Protein AF-A0A356WBR0-F1 (afdb_monomer_lite)

Structure (mmCIF, N/CA/C/O backbone):
data_AF-A0A356WBR0-F1
#
_entry.id   AF-A0A356WBR0-F1
#
loop_
_atom_site.group_PDB
_atom_site.id
_atom_site.type_symbol
_atom_site.label_atom_id
_atom_site.label_alt_id
_atom_site.label_comp_id
_atom_site.label_asym_id
_atom_site.label_entity_id
_atom_site.label_seq_id
_atom_site.pdbx_PDB_ins_code
_atom_site.Cartn_x
_atom_site.Cartn_y
_atom_site.Cartn_z
_atom_site.occupancy
_atom_site.B_iso_or_equiv
_atom_site.auth_seq_id
_atom_site.auth_comp_id
_atom_site.auth_asym_id
_atom_site.auth_atom_id
_atom_site.pdbx_PDB_model_num
ATOM 1 N N . PRO A 1 1 ? -24.454 21.847 21.539 1.00 52.16 1 PRO A N 1
ATOM 2 C CA . PRO A 1 1 ? -24.279 20.388 21.754 1.00 52.16 1 PRO A CA 1
ATOM 3 C C . PRO A 1 1 ? -23.354 19.850 20.657 1.00 52.16 1 PRO A C 1
ATOM 5 O O . PRO A 1 1 ? -23.493 20.319 19.528 1.00 52.16 1 PRO A O 1
ATOM 8 N N . PRO A 1 2 ? -22.402 18.955 20.960 1.00 48.91 2 PRO A N 1
ATOM 9 C CA . PRO A 1 2 ? -21.640 18.268 19.919 1.00 48.91 2 PRO A CA 1
ATOM 10 C C . PRO A 1 2 ? -22.573 17.372 19.078 1.00 48.91 2 PRO A C 1
ATOM 12 O O . PRO A 1 2 ? -23.593 16.913 19.604 1.00 48.91 2 PRO A O 1
ATOM 15 N N . PRO A 1 3 ? -22.275 17.145 17.785 1.00 49.03 3 PRO A N 1
ATOM 16 C CA . PRO A 1 3 ? -23.033 16.202 16.969 1.00 49.03 3 PRO A CA 1
ATOM 17 C C . PRO A 1 3 ? -22.890 14.774 17.529 1.00 49.03 3 PRO A C 1
ATOM 19 O O . PRO A 1 3 ? -21.849 14.450 18.108 1.00 49.03 3 PRO A O 1
ATOM 22 N N . PRO A 1 4 ? -23.918 13.919 17.386 1.00 52.62 4 PRO A N 1
ATOM 23 C CA . PRO A 1 4 ? -23.821 12.523 17.795 1.00 52.62 4 PRO A CA 1
ATOM 24 C C . PRO A 1 4 ? -22.755 11.788 16.961 1.00 52.62 4 PRO A C 1
ATOM 26 O O . PRO A 1 4 ? -22.576 12.113 15.783 1.00 52.62 4 PRO A O 1
ATOM 29 N N . PRO A 1 5 ? -22.052 10.800 17.543 1.00 55.50 5 PRO A N 1
ATOM 30 C CA . PRO A 1 5 ? -21.139 9.948 16.789 1.00 55.50 5 PRO A CA 1
ATOM 31 C C . PRO A 1 5 ? -21.902 9.162 15.705 1.00 55.50 5 PRO A C 1
ATOM 33 O O . PRO A 1 5 ? -23.078 8.836 15.906 1.00 55.50 5 PRO A O 1
ATOM 36 N N . PRO A 1 6 ? -21.266 8.847 14.561 1.00 52.09 6 PRO A N 1
ATOM 37 C CA . PRO A 1 6 ? -21.872 7.987 13.551 1.00 52.09 6 PRO A CA 1
ATOM 38 C C . PRO A 1 6 ? -22.154 6.589 14.137 1.00 52.09 6 PRO A C 1
ATOM 40 O O . PRO A 1 6 ? -21.397 6.122 14.993 1.00 52.09 6 PRO A O 1
ATOM 43 N N . PRO A 1 7 ? -23.234 5.911 13.708 1.00 50.56 7 PRO A N 1
ATOM 44 C CA . PRO A 1 7 ? -23.517 4.551 14.148 1.00 50.56 7 PRO A CA 1
ATOM 45 C C . PRO A 1 7 ? -22.413 3.588 13.671 1.00 50.56 7 PRO A C 1
ATOM 47 O O . PRO A 1 7 ? -21.846 3.803 12.596 1.00 50.56 7 PRO A O 1
ATOM 50 N N . PRO A 1 8 ? -22.106 2.520 14.431 1.00 53.53 8 PRO A N 1
ATOM 51 C CA . PRO A 1 8 ? -21.192 1.481 13.971 1.00 53.53 8 PRO A CA 1
ATOM 52 C C . PRO A 1 8 ? -21.737 0.817 12.691 1.00 53.53 8 PRO A C 1
ATOM 54 O O . PRO A 1 8 ? -22.957 0.652 12.570 1.00 53.53 8 PRO A O 1
ATOM 57 N N . PRO A 1 9 ? -20.877 0.427 11.732 1.00 48.22 9 PRO A N 1
ATOM 58 C CA . PRO A 1 9 ? -21.313 -0.323 10.560 1.00 48.22 9 PRO A CA 1
ATOM 59 C C . PRO A 1 9 ? -21.938 -1.657 10.997 1.00 48.22 9 PRO A C 1
ATOM 61 O O . PRO A 1 9 ? -21.378 -2.3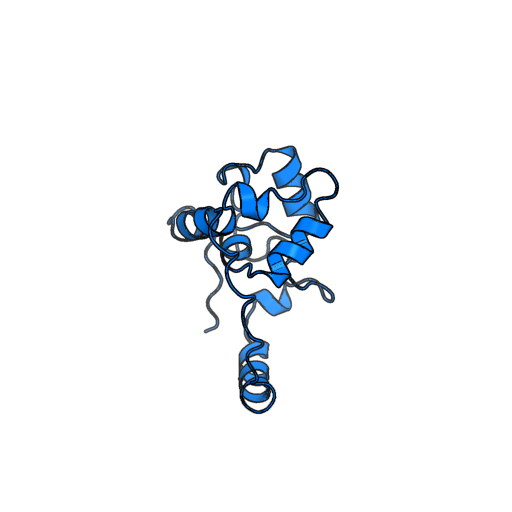82 11.818 1.00 48.22 9 PRO A O 1
ATOM 64 N N . ALA A 1 10 ? -23.127 -1.961 10.475 1.00 52.53 10 ALA A N 1
ATOM 65 C CA . ALA A 1 10 ? -23.822 -3.216 10.743 1.00 52.53 10 ALA A CA 1
ATOM 66 C C . ALA A 1 10 ? -23.030 -4.422 10.186 1.00 52.53 10 ALA A C 1
ATOM 68 O O . ALA A 1 10 ? -22.426 -4.302 9.117 1.00 52.53 10 ALA A O 1
ATOM 69 N N . PRO A 1 11 ? -23.061 -5.594 10.849 1.00 48.41 11 PRO A N 1
ATOM 70 C CA . PRO A 1 11 ? -22.476 -6.817 10.309 1.00 48.41 11 PRO A CA 1
ATOM 71 C C . PRO A 1 11 ? -23.268 -7.283 9.076 1.00 48.41 11 PRO A C 1
ATOM 73 O O . PRO A 1 11 ? -24.467 -7.550 9.163 1.00 48.41 11 PRO A O 1
ATOM 76 N N . GLN A 1 12 ? -22.603 -7.367 7.921 1.00 42.06 12 GLN A N 1
ATOM 77 C CA . GLN A 1 12 ? -23.164 -7.950 6.697 1.00 42.06 12 GLN A CA 1
ATOM 78 C C . GLN A 1 12 ? -23.244 -9.484 6.845 1.00 42.06 12 GLN A C 1
ATOM 80 O O . GLN A 1 12 ? -22.236 -10.093 7.210 1.00 42.06 12 GLN A O 1
ATOM 85 N N . PRO A 1 13 ? -24.392 -10.135 6.576 1.00 53.72 13 PRO A N 1
ATOM 86 C CA . PRO A 1 13 ? -24.524 -11.584 6.703 1.00 53.72 13 PRO A CA 1
ATOM 87 C C . PRO A 1 13 ? -24.522 -12.286 5.336 1.00 53.72 13 PRO A C 1
ATOM 89 O O . PRO A 1 13 ? -25.600 -12.468 4.796 1.00 53.72 13 PRO A O 1
ATOM 92 N N . GLU A 1 14 ? -23.386 -12.751 4.791 1.00 44.12 14 GLU A N 1
ATOM 93 C CA . GLU A 1 14 ? -23.391 -13.687 3.637 1.00 44.12 14 GLU A CA 1
ATOM 94 C C . GLU A 1 14 ? -22.187 -14.653 3.632 1.00 44.12 14 GLU A C 1
ATOM 96 O O . GLU A 1 14 ? -21.207 -14.486 2.908 1.00 44.12 14 GLU A O 1
ATOM 101 N N . THR A 1 15 ? -22.281 -15.731 4.411 1.00 49.53 15 THR A N 1
ATOM 102 C CA . THR A 1 15 ? -21.360 -16.879 4.357 1.00 49.53 15 THR A CA 1
ATOM 103 C C . THR A 1 15 ? -22.155 -18.113 3.929 1.00 49.53 15 THR A C 1
ATOM 105 O O . THR A 1 15 ? -23.193 -18.397 4.520 1.00 49.53 15 THR A O 1
ATOM 108 N N . THR A 1 16 ? -21.643 -18.883 2.958 1.00 48.66 16 THR A N 1
ATOM 109 C CA . THR A 1 16 ? -22.179 -20.179 2.451 1.00 48.66 16 THR A CA 1
ATOM 110 C C . THR A 1 16 ? -23.006 -20.111 1.157 1.00 48.66 16 THR A C 1
ATOM 112 O O . THR A 1 16 ? -24.167 -20.485 1.114 1.00 48.66 16 THR A O 1
ATOM 115 N N . THR A 1 17 ? -22.408 -19.655 0.057 1.00 42.44 17 THR A N 1
ATOM 116 C CA . THR A 1 17 ? -22.664 -20.133 -1.333 1.00 42.44 17 THR A CA 1
ATOM 117 C C . THR A 1 17 ? -21.564 -19.576 -2.243 1.00 42.44 17 THR A C 1
ATOM 119 O O . THR A 1 17 ? -21.004 -20.286 -3.071 1.00 42.44 17 THR A O 1
ATOM 122 N N . THR A 1 18 ? -21.137 -18.341 -1.979 1.00 48.31 18 THR A N 1
ATOM 123 C CA . THR A 1 18 ? -20.008 -17.669 -2.640 1.00 48.31 18 THR A CA 1
ATOM 124 C C . THR A 1 18 ? -18.649 -18.330 -2.352 1.00 48.31 18 THR A C 1
ATOM 126 O O . THR A 1 18 ? -17.780 -18.350 -3.219 1.00 48.31 18 THR A O 1
ATOM 129 N N . VAL A 1 19 ? -18.480 -18.972 -1.190 1.00 50.84 19 VAL A N 1
ATOM 130 C CA . VAL A 1 19 ? -17.203 -19.576 -0.757 1.00 50.84 19 VAL A CA 1
ATOM 131 C C . VAL A 1 19 ? -16.727 -20.699 -1.694 1.00 50.84 19 VAL A C 1
ATOM 133 O O . VAL A 1 19 ? -15.581 -20.667 -2.122 1.00 50.84 19 VAL A O 1
ATOM 136 N N . HIS A 1 20 ? -17.600 -21.620 -2.119 1.00 44.19 20 HIS A N 1
ATOM 137 C CA . HIS A 1 20 ? -17.187 -22.764 -2.951 1.00 44.19 20 HIS A CA 1
ATOM 138 C C . HIS A 1 20 ? -16.773 -22.363 -4.379 1.00 44.19 20 HIS A C 1
ATOM 140 O O . HIS A 1 20 ? -15.860 -22.953 -4.947 1.00 44.19 20 HIS A O 1
ATOM 146 N N . LYS A 1 21 ? -17.402 -21.341 -4.978 1.00 44.84 21 LYS A N 1
ATOM 147 C CA . LYS A 1 21 ? -16.967 -20.825 -6.291 1.00 44.84 21 LYS A CA 1
ATOM 148 C C . LYS A 1 21 ? -15.678 -20.012 -6.168 1.00 44.84 21 LYS A C 1
ATOM 150 O O . LYS A 1 21 ? -14.828 -20.085 -7.050 1.00 44.84 21 LYS A O 1
ATOM 155 N N . ILE A 1 22 ? -15.518 -19.283 -5.065 1.00 50.50 22 ILE A N 1
ATOM 156 C CA . ILE A 1 22 ? -14.275 -18.583 -4.746 1.00 50.50 22 ILE A CA 1
ATOM 157 C C . ILE A 1 22 ? -13.122 -19.580 -4.558 1.00 50.50 22 ILE A C 1
ATOM 159 O O . ILE A 1 22 ? -12.032 -19.306 -5.042 1.00 50.50 22 ILE A O 1
ATOM 163 N N . GLU A 1 23 ? -13.338 -20.737 -3.926 1.00 51.16 23 GLU A N 1
ATOM 164 C CA . GLU A 1 23 ? -12.305 -21.771 -3.740 1.00 51.16 23 GLU A CA 1
ATOM 165 C C . GLU A 1 23 ? -11.827 -22.409 -5.055 1.00 51.16 23 GLU A C 1
ATOM 167 O O . GLU A 1 23 ? -10.634 -22.653 -5.218 1.00 51.16 23 GLU A O 1
ATOM 172 N N . ILE A 1 24 ? -12.719 -22.600 -6.031 1.00 46.16 24 ILE A N 1
ATOM 173 C CA . ILE A 1 24 ? -12.358 -23.176 -7.338 1.00 46.16 24 ILE A CA 1
ATOM 174 C C . ILE A 1 24 ? -11.585 -22.173 -8.220 1.00 46.16 24 ILE A C 1
ATOM 176 O O . ILE A 1 24 ? -10.697 -22.580 -8.959 1.00 46.16 24 ILE A O 1
ATOM 180 N N . ILE A 1 25 ? -11.855 -20.865 -8.109 1.00 50.84 25 ILE A N 1
ATOM 181 C CA . ILE A 1 25 ? -11.067 -19.807 -8.782 1.00 50.84 25 ILE A CA 1
ATOM 182 C C . ILE A 1 25 ? -9.745 -19.546 -8.018 1.00 50.84 25 ILE A C 1
ATOM 184 O O . ILE A 1 25 ? -8.719 -19.215 -8.606 1.00 50.84 25 ILE A O 1
ATOM 188 N N . ARG A 1 26 ? -9.746 -19.730 -6.688 1.00 51.75 26 ARG A N 1
ATOM 189 C CA . ARG A 1 26 ? -8.604 -19.507 -5.779 1.00 51.75 26 ARG A CA 1
ATOM 190 C C . ARG A 1 26 ? -7.371 -20.345 -6.099 1.00 51.75 26 ARG A C 1
ATOM 192 O O . ARG A 1 26 ? -6.271 -19.875 -5.830 1.00 51.75 26 ARG A O 1
ATOM 199 N N . GLY A 1 27 ? -7.542 -21.540 -6.662 1.00 50.44 27 GLY A N 1
ATOM 200 C CA . GLY A 1 27 ? -6.439 -22.461 -6.963 1.00 50.44 27 GLY A CA 1
ATOM 201 C C . GLY A 1 27 ? -5.497 -22.015 -8.092 1.00 50.44 27 GLY A C 1
ATOM 202 O O . GLY A 1 27 ? -4.451 -22.632 -8.273 1.00 50.44 27 GLY A O 1
ATOM 203 N N . GLN A 1 28 ? -5.841 -20.964 -8.843 1.00 58.47 28 GLN A N 1
ATOM 204 C CA . GLN A 1 28 ? -5.080 -20.494 -10.011 1.00 58.47 28 GLN A CA 1
ATOM 205 C C . GLN A 1 28 ? -4.500 -19.085 -9.859 1.00 58.47 28 GLN A C 1
ATOM 207 O O . GLN A 1 28 ? -3.813 -18.624 -10.767 1.00 58.47 28 GLN A O 1
ATOM 212 N N . ASP A 1 29 ? -4.735 -18.401 -8.735 1.00 73.62 29 ASP A N 1
ATOM 213 C CA . ASP A 1 29 ? -4.115 -17.096 -8.501 1.00 73.62 29 ASP A CA 1
ATOM 214 C C . ASP A 1 29 ? -2.648 -17.309 -8.074 1.00 73.62 29 ASP A C 1
ATOM 216 O O . ASP A 1 29 ? -2.410 -17.867 -6.995 1.00 73.62 29 ASP A O 1
ATOM 220 N N . PRO A 1 30 ? -1.659 -16.913 -8.897 1.00 78.38 30 PRO A N 1
ATOM 221 C CA . PRO A 1 30 ? -0.252 -17.148 -8.590 1.00 78.38 30 PRO A CA 1
ATOM 222 C C . PRO A 1 30 ? 0.183 -16.408 -7.319 1.00 78.38 30 PRO A C 1
ATOM 224 O O . PRO A 1 30 ? 1.058 -16.899 -6.609 1.00 78.38 30 PRO A O 1
ATOM 227 N N . VAL A 1 31 ? -0.486 -15.303 -6.964 1.00 81.00 31 VAL A N 1
ATOM 228 C CA . VAL A 1 31 ? -0.252 -14.573 -5.713 1.00 81.00 31 VAL A CA 1
ATOM 229 C C . VAL A 1 31 ? -0.463 -15.493 -4.514 1.00 81.00 31 VAL A C 1
ATOM 231 O O . VAL A 1 31 ? 0.390 -15.566 -3.638 1.00 81.00 31 VAL A O 1
ATOM 234 N N . ARG A 1 32 ? -1.537 -16.292 -4.508 1.00 79.00 32 ARG A N 1
ATOM 235 C CA . ARG A 1 32 ? -1.853 -17.198 -3.390 1.00 79.00 32 ARG A CA 1
ATOM 236 C C . ARG A 1 32 ? -0.842 -18.317 -3.199 1.00 79.00 32 ARG A C 1
ATOM 238 O O . ARG A 1 32 ? -0.697 -18.806 -2.087 1.00 79.00 32 ARG A O 1
ATOM 245 N N . GLN A 1 33 ? -0.170 -18.732 -4.269 1.00 78.62 33 GLN A N 1
ATOM 246 C CA . GLN A 1 33 ? 0.887 -19.742 -4.186 1.00 78.62 33 GLN A CA 1
ATOM 247 C C . GLN A 1 33 ? 2.177 -19.165 -3.594 1.00 78.62 33 GLN A C 1
ATOM 249 O O . GLN A 1 33 ? 2.937 -19.898 -2.970 1.00 78.62 33 GLN A O 1
ATOM 254 N N . ALA A 1 34 ? 2.408 -17.864 -3.784 1.00 80.94 34 ALA A N 1
ATOM 255 C CA . ALA A 1 34 ? 3.565 -17.148 -3.260 1.00 80.94 34 ALA A CA 1
ATOM 256 C C . ALA A 1 34 ? 3.316 -16.516 -1.876 1.00 80.94 34 ALA A C 1
ATOM 258 O O . ALA A 1 34 ? 4.269 -16.067 -1.238 1.00 80.94 34 ALA A O 1
ATOM 259 N N . MET A 1 35 ? 2.065 -16.483 -1.401 1.00 84.50 35 MET A N 1
ATOM 260 C CA . MET A 1 35 ? 1.711 -16.019 -0.059 1.00 84.50 35 MET A CA 1
ATOM 261 C C . MET A 1 35 ? 2.303 -16.920 1.027 1.00 84.50 35 MET A C 1
ATOM 263 O O . MET A 1 35 ? 2.388 -18.143 0.897 1.00 84.50 35 MET A O 1
ATOM 267 N N . ARG A 1 36 ? 2.658 -16.308 2.155 1.00 81.88 36 ARG A N 1
ATOM 268 C CA . ARG A 1 36 ? 3.050 -17.030 3.363 1.00 81.88 36 ARG A CA 1
ATOM 269 C C . ARG A 1 36 ? 1.867 -17.868 3.903 1.00 81.88 36 ARG A C 1
ATOM 271 O O . ARG A 1 36 ? 0.745 -17.367 3.930 1.00 81.88 36 ARG A O 1
ATOM 278 N N . PRO A 1 37 ? 2.100 -19.111 4.379 1.00 68.94 37 PRO A N 1
ATOM 279 C CA . PRO A 1 37 ? 1.034 -20.065 4.731 1.00 68.94 37 PRO A CA 1
ATOM 280 C C . PRO A 1 37 ? 0.050 -19.612 5.824 1.00 68.94 37 PRO A C 1
ATOM 282 O O . PRO A 1 37 ? -1.076 -20.099 5.857 1.00 68.94 37 PRO A O 1
ATOM 285 N N . ASP A 1 38 ? 0.466 -18.695 6.699 1.00 74.25 38 ASP A N 1
ATOM 286 C CA . ASP A 1 38 ? -0.321 -18.172 7.828 1.00 74.25 38 ASP A CA 1
ATOM 287 C C . ASP A 1 38 ? -0.582 -16.662 7.710 1.00 74.25 38 ASP A C 1
ATOM 289 O O . ASP A 1 38 ? -0.887 -15.988 8.696 1.00 74.25 38 ASP A O 1
ATOM 293 N N . ASP A 1 39 ? -0.410 -16.098 6.514 1.00 77.62 39 ASP A N 1
ATOM 294 C CA . ASP A 1 39 ? -0.568 -14.668 6.313 1.00 77.62 39 ASP A CA 1
ATOM 295 C C . ASP A 1 39 ? -1.976 -14.264 5.858 1.00 77.62 39 ASP A C 1
ATOM 297 O O . ASP A 1 39 ? -2.629 -14.959 5.079 1.00 77.62 39 ASP A O 1
ATOM 301 N N . GLN A 1 40 ? -2.433 -13.112 6.355 1.00 76.62 40 GLN A N 1
ATOM 302 C CA . GLN A 1 40 ? -3.749 -12.558 6.051 1.00 76.62 40 GLN A CA 1
ATOM 303 C C . GLN A 1 40 ? -3.697 -11.324 5.150 1.00 76.62 40 GLN A C 1
ATOM 305 O O . GLN A 1 40 ? -4.731 -10.975 4.607 1.00 76.62 40 GLN A O 1
ATOM 310 N N . ALA A 1 41 ? -2.532 -10.707 4.934 1.00 82.94 41 ALA A N 1
ATOM 311 C CA . ALA A 1 41 ? -2.367 -9.421 4.256 1.00 82.94 41 ALA A CA 1
ATOM 312 C C . ALA A 1 41 ? -1.596 -9.499 2.935 1.00 82.94 41 ALA A C 1
ATOM 314 O O . ALA A 1 41 ? -0.923 -8.544 2.539 1.00 82.94 41 ALA A O 1
ATOM 315 N N . ASN A 1 42 ? -1.707 -10.629 2.238 1.00 84.69 42 ASN A N 1
ATOM 316 C CA . ASN A 1 42 ? -1.033 -10.840 0.962 1.00 84.69 42 ASN A CA 1
ATOM 317 C C . ASN A 1 42 ? 0.500 -10.697 1.064 1.00 84.69 42 ASN A C 1
ATOM 319 O O . ASN A 1 42 ? 1.147 -10.177 0.156 1.00 84.69 42 ASN A O 1
ATOM 323 N N . LEU A 1 43 ? 1.088 -11.121 2.187 1.00 88.50 43 LEU A N 1
ATOM 324 C CA . LEU A 1 43 ? 2.532 -11.121 2.388 1.00 88.50 43 LEU A CA 1
ATOM 325 C C . LEU A 1 43 ? 3.150 -12.315 1.667 1.00 88.50 43 LEU A C 1
ATOM 327 O O . LEU A 1 43 ? 2.807 -13.474 1.924 1.00 88.50 43 LEU A O 1
ATOM 331 N N . LEU A 1 44 ? 4.078 -12.023 0.766 1.00 87.62 44 LEU A N 1
ATOM 332 C CA . LEU A 1 44 ? 4.762 -13.008 -0.053 1.00 87.62 44 LEU A CA 1
ATOM 333 C C . LEU A 1 44 ? 5.966 -13.595 0.684 1.00 87.62 44 LEU A C 1
ATOM 335 O O . LEU A 1 44 ? 6.537 -12.992 1.593 1.00 87.62 44 LEU A O 1
ATOM 339 N N . VAL A 1 45 ? 6.358 -14.803 0.295 1.00 85.88 45 VAL A N 1
ATOM 340 C CA . VAL A 1 45 ? 7.597 -15.426 0.781 1.00 85.88 45 VAL A CA 1
ATOM 341 C C . VAL A 1 45 ? 8.826 -14.708 0.213 1.00 85.88 45 VAL A C 1
ATOM 343 O O . VAL A 1 45 ? 9.821 -14.571 0.920 1.00 85.88 45 VAL A O 1
ATOM 346 N N . GLU A 1 46 ? 8.734 -14.245 -1.035 1.00 86.44 46 GLU A N 1
ATOM 347 C CA . GLU A 1 46 ? 9.778 -13.530 -1.773 1.00 86.44 46 GLU A CA 1
ATOM 348 C C . GLU A 1 46 ? 9.163 -12.649 -2.877 1.00 86.44 46 GLU A C 1
ATOM 350 O O . GLU A 1 46 ? 7.985 -12.797 -3.225 1.00 86.44 46 GLU A O 1
ATOM 355 N N . ALA A 1 47 ? 9.971 -11.759 -3.459 1.00 87.19 47 ALA A N 1
ATOM 356 C CA . ALA A 1 47 ? 9.607 -10.939 -4.613 1.00 87.19 47 ALA A CA 1
ATOM 357 C C . ALA A 1 47 ? 9.501 -11.795 -5.898 1.00 87.19 47 ALA A C 1
ATOM 359 O O . ALA A 1 47 ? 10.408 -11.848 -6.726 1.00 87.19 47 ALA A O 1
ATOM 360 N N . ALA A 1 48 ? 8.381 -12.507 -6.055 1.00 82.12 48 ALA A N 1
ATOM 361 C CA . ALA A 1 48 ? 8.172 -13.491 -7.124 1.00 82.12 48 ALA A CA 1
ATOM 362 C C . ALA A 1 48 ? 7.552 -12.928 -8.425 1.00 82.12 48 ALA A C 1
ATOM 364 O O . ALA A 1 48 ? 7.393 -13.664 -9.401 1.00 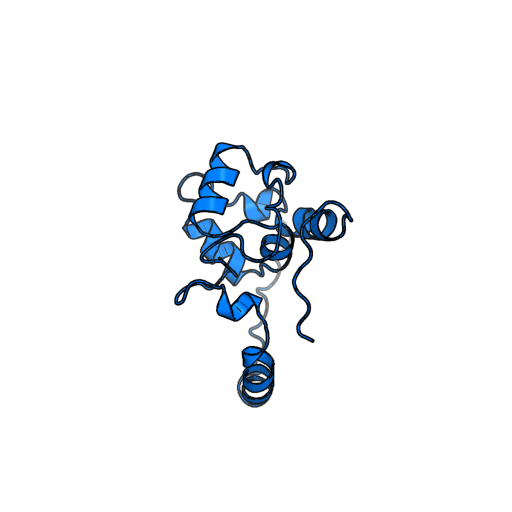82.12 48 ALA A O 1
ATOM 365 N N . PHE A 1 49 ? 7.174 -11.646 -8.460 1.00 84.75 49 PHE A N 1
ATOM 366 C CA . PHE A 1 49 ? 6.339 -11.046 -9.513 1.00 84.75 49 PHE A CA 1
ATOM 367 C C . PHE A 1 49 ? 7.005 -9.883 -10.261 1.00 84.75 49 PHE A C 1
ATOM 369 O O . PHE A 1 49 ? 6.333 -8.951 -10.697 1.00 84.75 49 PHE A O 1
ATOM 376 N N . GLY A 1 50 ? 8.321 -9.970 -10.462 1.00 81.81 50 GLY A N 1
ATOM 377 C CA . GLY A 1 50 ? 9.119 -8.951 -11.148 1.00 81.81 50 GLY A CA 1
ATOM 378 C C . GLY A 1 50 ? 10.005 -8.162 -10.189 1.00 81.81 50 GLY A C 1
ATOM 379 O O . GLY A 1 50 ? 10.232 -8.596 -9.059 1.00 81.81 50 GLY A O 1
ATOM 380 N N . GLU A 1 51 ? 10.517 -7.026 -10.666 1.00 86.88 51 GLU A N 1
ATOM 381 C CA . GLU A 1 51 ? 11.330 -6.106 -9.863 1.00 86.88 51 GLU A CA 1
ATOM 382 C C . GLU A 1 51 ? 10.494 -5.517 -8.725 1.00 86.88 51 GLU A C 1
ATOM 384 O O . GLU A 1 51 ? 9.343 -5.139 -8.943 1.00 86.88 51 GLU A O 1
ATOM 389 N N . GLU A 1 52 ? 11.055 -5.507 -7.515 1.00 89.81 52 GLU A N 1
ATOM 390 C CA . GLU A 1 52 ? 10.414 -4.930 -6.333 1.00 89.81 52 GLU A CA 1
ATOM 391 C C . GLU A 1 52 ? 10.135 -3.437 -6.531 1.00 89.81 52 GLU A C 1
ATOM 393 O O . GLU A 1 52 ? 10.910 -2.711 -7.156 1.00 89.81 52 GLU A O 1
ATOM 398 N N . ASP A 1 53 ? 9.001 -2.981 -6.010 1.00 93.12 53 ASP A N 1
ATOM 399 C CA . ASP A 1 53 ? 8.636 -1.578 -6.078 1.00 93.12 53 ASP A CA 1
ATOM 400 C C . ASP A 1 53 ? 9.357 -0.779 -4.988 1.00 93.12 53 ASP A C 1
ATOM 402 O O . ASP A 1 53 ? 9.541 -1.232 -3.858 1.00 93.12 53 ASP A O 1
ATOM 406 N N . ASP A 1 54 ? 9.683 0.474 -5.297 1.00 94.62 54 ASP A N 1
ATOM 407 C CA . ASP A 1 54 ? 10.240 1.407 -4.319 1.00 94.62 54 ASP A CA 1
ATOM 408 C C . ASP A 1 54 ? 9.161 1.885 -3.331 1.00 94.62 54 ASP A C 1
ATOM 410 O O . ASP A 1 54 ? 8.532 2.933 -3.517 1.00 94.62 54 ASP A O 1
ATOM 414 N N . LEU A 1 55 ? 8.930 1.109 -2.268 1.00 94.19 55 LEU A N 1
ATOM 415 C CA . LEU A 1 55 ? 7.905 1.394 -1.259 1.00 94.19 55 LEU A CA 1
ATOM 416 C C . LEU A 1 55 ? 8.066 2.774 -0.599 1.00 94.19 55 LEU A C 1
ATOM 418 O O . LEU A 1 55 ? 7.071 3.336 -0.141 1.00 94.19 55 LEU A O 1
ATOM 422 N N . GLU A 1 56 ? 9.266 3.366 -0.608 1.00 94.50 56 GLU A N 1
ATOM 423 C CA . GLU A 1 56 ? 9.512 4.722 -0.093 1.00 94.50 56 GLU A CA 1
ATOM 424 C C . GLU A 1 56 ? 8.776 5.812 -0.895 1.00 94.50 56 GLU A C 1
ATOM 426 O O . GLU A 1 56 ? 8.577 6.929 -0.408 1.00 94.50 56 GLU A O 1
ATOM 431 N N . ARG A 1 57 ? 8.295 5.497 -2.108 1.00 93.38 57 ARG A N 1
ATOM 432 C CA . ARG A 1 57 ? 7.422 6.392 -2.889 1.00 93.38 57 ARG A CA 1
ATOM 433 C C . ARG A 1 57 ? 6.069 6.630 -2.218 1.00 93.38 57 ARG A C 1
ATOM 435 O O . ARG A 1 57 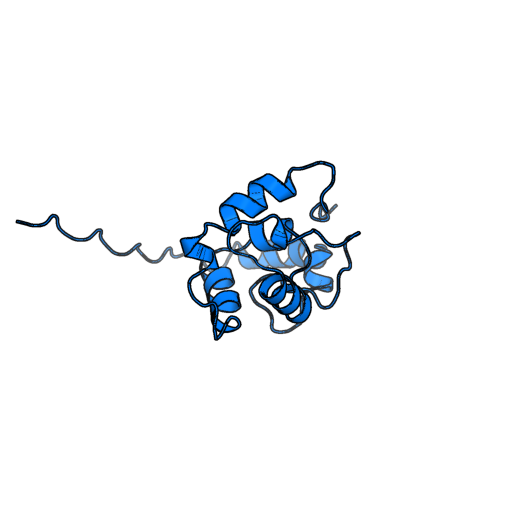? 5.412 7.624 -2.536 1.00 93.38 57 ARG A O 1
ATOM 442 N N . VAL A 1 58 ? 5.637 5.753 -1.309 1.00 93.00 58 VAL A N 1
ATOM 443 C CA . VAL A 1 58 ? 4.440 5.969 -0.489 1.00 93.00 58 VAL A CA 1
ATOM 444 C C . VAL A 1 58 ? 4.797 6.890 0.672 1.00 93.00 58 VAL A C 1
ATOM 446 O O . VAL A 1 58 ? 5.622 6.575 1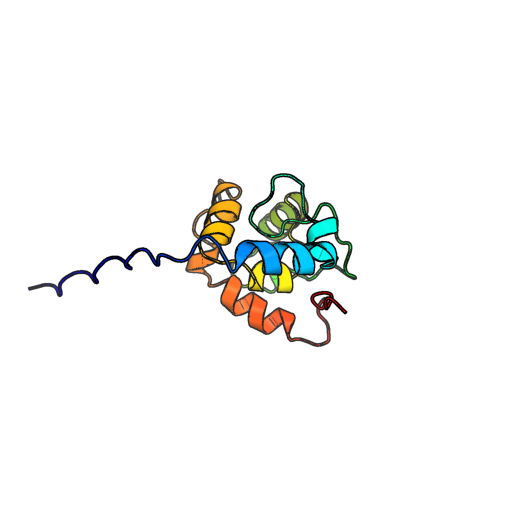.529 1.00 93.00 58 VAL A O 1
ATOM 449 N N . ASN A 1 59 ? 4.124 8.035 0.752 1.00 90.00 59 ASN A N 1
ATOM 450 C CA . ASN A 1 59 ? 4.333 8.982 1.836 1.00 90.00 59 ASN A CA 1
ATOM 451 C C . ASN A 1 59 ? 4.031 8.324 3.190 1.00 90.00 59 ASN A C 1
ATOM 453 O O . ASN A 1 59 ? 2.964 7.742 3.378 1.00 90.00 59 ASN A O 1
ATOM 457 N N . GLY A 1 60 ? 4.975 8.430 4.124 1.00 88.44 60 GLY A N 1
ATOM 458 C CA . GLY A 1 60 ? 4.900 7.793 5.439 1.00 88.44 60 GLY A CA 1
ATOM 459 C C . GLY A 1 60 ? 5.704 6.495 5.548 1.00 88.44 60 GLY A C 1
ATOM 460 O O . GLY A 1 60 ? 5.997 6.084 6.675 1.00 88.44 60 GLY A O 1
ATOM 461 N N . ILE A 1 61 ? 6.130 5.914 4.419 1.00 93.38 61 ILE A N 1
ATOM 462 C CA . ILE A 1 61 ? 7.108 4.824 4.360 1.00 93.38 61 ILE A CA 1
ATOM 463 C C . ILE A 1 61 ? 8.500 5.436 4.199 1.00 93.38 61 ILE A C 1
ATOM 465 O O . ILE A 1 61 ? 8.825 6.030 3.180 1.00 93.38 61 ILE A O 1
ATOM 469 N N . GLY A 1 62 ? 9.309 5.350 5.255 1.00 89.94 62 GLY A N 1
ATOM 470 C CA . GLY A 1 62 ? 10.737 5.677 5.189 1.00 89.94 62 GLY A CA 1
ATOM 471 C C . GLY A 1 62 ? 11.587 4.430 4.924 1.00 89.94 62 GLY A C 1
ATOM 472 O O . GLY A 1 62 ? 11.054 3.325 5.028 1.00 89.94 62 GLY A O 1
ATOM 473 N N . PRO A 1 63 ? 12.905 4.578 4.707 1.00 91.50 63 PRO A N 1
ATOM 474 C CA . PRO A 1 63 ? 13.800 3.471 4.344 1.00 91.50 63 PRO A CA 1
ATOM 475 C C . PRO A 1 63 ? 13.727 2.298 5.325 1.00 91.50 63 PRO A C 1
ATOM 477 O O . PRO A 1 63 ? 13.496 1.162 4.937 1.00 91.50 63 PRO A O 1
ATOM 480 N N . MET A 1 64 ? 13.762 2.587 6.628 1.00 89.75 64 MET A N 1
ATOM 481 C CA . MET A 1 64 ? 13.669 1.555 7.668 1.00 89.75 64 MET A CA 1
ATOM 482 C C . MET A 1 64 ? 12.320 0.811 7.672 1.00 89.75 64 MET A C 1
ATOM 484 O O . MET A 1 64 ? 12.229 -0.331 8.112 1.00 89.75 64 MET A O 1
ATOM 488 N N . LEU A 1 65 ? 11.249 1.474 7.227 1.00 90.44 65 LEU A N 1
ATOM 489 C CA . LEU A 1 65 ? 9.916 0.884 7.155 1.00 90.44 65 LEU A CA 1
ATOM 490 C C . LEU A 1 65 ? 9.747 0.077 5.870 1.00 90.44 65 LEU A C 1
ATOM 492 O O . LEU A 1 65 ? 9.142 -0.984 5.922 1.00 90.44 65 LEU A O 1
ATOM 496 N N . ALA A 1 66 ? 10.313 0.548 4.757 1.00 92.12 66 ALA A N 1
ATOM 497 C CA . ALA A 1 66 ? 10.405 -0.213 3.518 1.00 92.12 66 ALA A CA 1
ATOM 498 C C . ALA A 1 66 ? 11.186 -1.519 3.733 1.00 92.12 66 ALA A C 1
ATOM 500 O O . ALA A 1 66 ? 10.695 -2.581 3.366 1.00 92.12 66 ALA A O 1
ATOM 501 N N . GLU A 1 67 ? 12.330 -1.470 4.424 1.00 91.62 67 GLU A N 1
ATOM 502 C CA . GLU A 1 67 ? 13.090 -2.670 4.804 1.00 91.62 67 GLU A CA 1
ATOM 503 C C . GLU A 1 67 ? 12.243 -3.643 5.635 1.00 91.62 67 GLU A C 1
ATOM 505 O O . GLU A 1 67 ? 12.133 -4.815 5.283 1.00 91.62 67 GLU A O 1
ATOM 510 N N . LEU A 1 68 ? 11.569 -3.157 6.683 1.00 91.31 68 LEU A N 1
ATOM 511 C CA . LEU A 1 68 ? 10.692 -3.992 7.509 1.00 91.31 68 LEU A CA 1
ATOM 512 C C . LEU A 1 68 ? 9.538 -4.608 6.698 1.00 91.31 68 LEU A C 1
ATOM 514 O O . LEU A 1 68 ? 9.186 -5.769 6.899 1.00 91.31 68 LEU A O 1
ATOM 518 N N . LEU A 1 69 ? 8.940 -3.837 5.791 1.00 92.12 69 LEU A N 1
ATOM 519 C CA . LEU A 1 69 ? 7.875 -4.292 4.899 1.00 92.12 69 LEU A CA 1
ATOM 520 C C . LEU A 1 69 ? 8.373 -5.414 3.973 1.00 92.12 69 LEU A C 1
ATOM 522 O O . LEU A 1 69 ? 7.735 -6.467 3.902 1.00 92.12 69 LEU A O 1
ATOM 526 N N . ASN A 1 70 ? 9.553 -5.249 3.376 1.00 91.56 70 ASN A N 1
ATOM 527 C CA . ASN A 1 70 ? 10.212 -6.277 2.571 1.00 91.56 70 ASN A CA 1
ATOM 528 C C . ASN A 1 70 ? 10.532 -7.541 3.394 1.00 91.56 70 ASN A C 1
ATOM 530 O O . ASN A 1 70 ? 10.340 -8.659 2.917 1.00 91.56 70 ASN A O 1
ATOM 534 N N . GLU A 1 71 ? 10.958 -7.405 4.652 1.00 90.19 71 GLU A N 1
ATOM 535 C CA . GLU A 1 71 ? 11.229 -8.550 5.537 1.00 90.19 71 GLU A CA 1
ATOM 536 C C . GLU A 1 71 ? 9.968 -9.359 5.882 1.00 90.19 71 GLU A C 1
ATOM 538 O O . GLU A 1 71 ? 10.014 -10.593 6.005 1.00 90.19 71 GLU A O 1
ATOM 543 N N . ILE A 1 72 ? 8.825 -8.684 6.052 1.00 89.38 72 ILE A N 1
ATOM 544 C CA . ILE A 1 72 ? 7.561 -9.362 6.359 1.00 89.38 72 ILE A CA 1
ATOM 545 C C . ILE A 1 72 ? 6.863 -9.917 5.112 1.00 89.38 72 ILE A C 1
ATOM 547 O O . ILE A 1 72 ? 6.019 -10.799 5.279 1.00 89.38 72 ILE A O 1
ATOM 551 N N . GLY A 1 73 ? 7.243 -9.475 3.906 1.00 89.94 73 GLY A N 1
ATOM 552 C CA . GLY A 1 73 ? 6.768 -10.016 2.626 1.00 89.94 73 GLY A CA 1
ATOM 553 C C . GLY A 1 73 ? 6.013 -9.031 1.726 1.00 89.94 73 GLY A C 1
ATOM 554 O O . GLY A 1 73 ? 5.253 -9.458 0.856 1.00 89.94 73 GLY A O 1
ATOM 555 N N . VAL A 1 74 ? 6.149 -7.726 1.948 1.00 93.75 74 VAL A N 1
ATOM 556 C CA . VAL A 1 74 ? 5.574 -6.671 1.102 1.00 93.75 74 VAL A CA 1
ATOM 557 C C . VAL A 1 74 ? 6.671 -6.136 0.200 1.00 93.75 74 VAL A C 1
ATOM 559 O O . VAL A 1 74 ? 7.577 -5.488 0.698 1.00 93.75 74 VAL A O 1
ATOM 562 N N . TYR A 1 75 ? 6.556 -6.376 -1.101 1.00 93.31 75 TYR A N 1
ATOM 563 C CA . TYR A 1 75 ? 7.543 -5.966 -2.105 1.00 93.31 75 TYR A CA 1
ATOM 564 C C . TYR A 1 75 ? 6.954 -5.030 -3.162 1.00 93.31 75 TYR A C 1
ATOM 566 O O . TYR A 1 75 ? 7.693 -4.379 -3.889 1.00 93.31 75 TYR A O 1
ATOM 574 N N . TYR A 1 76 ? 5.625 -4.982 -3.283 1.00 94.94 76 TYR A N 1
ATOM 575 C CA . TYR A 1 76 ? 4.957 -4.324 -4.401 1.00 94.94 76 TYR A CA 1
ATOM 576 C C . TYR A 1 76 ? 3.833 -3.382 -3.964 1.00 94.94 76 TYR A C 1
ATOM 578 O O . TYR A 1 76 ? 3.099 -3.660 -3.009 1.00 94.94 76 TYR A O 1
ATOM 586 N N . PHE A 1 77 ? 3.602 -2.308 -4.726 1.00 94.31 77 PHE A N 1
ATOM 587 C CA . PHE A 1 77 ? 2.492 -1.383 -4.471 1.00 94.31 77 PHE A CA 1
ATOM 588 C C . PHE A 1 77 ? 1.142 -2.069 -4.616 1.00 94.31 77 PHE A C 1
ATOM 590 O O . PHE A 1 77 ? 0.218 -1.792 -3.851 1.00 94.31 77 PHE A O 1
ATOM 597 N N . TRP A 1 78 ? 1.008 -2.991 -5.570 1.00 92.56 78 TRP A N 1
ATOM 598 C CA . TRP A 1 78 ? -0.259 -3.682 -5.763 1.00 92.56 78 TRP A CA 1
ATOM 599 C C . TRP A 1 78 ? -0.654 -4.518 -4.536 1.00 92.56 78 TRP A C 1
ATOM 601 O O . TRP A 1 78 ? -1.843 -4.570 -4.236 1.00 92.56 78 TRP A O 1
ATOM 611 N N . GLN A 1 79 ? 0.297 -5.071 -3.767 1.00 93.12 79 GLN A N 1
ATOM 612 C CA . GLN A 1 79 ? -0.012 -5.770 -2.509 1.00 93.12 79 GLN A CA 1
ATOM 613 C C . GLN A 1 79 ? -0.667 -4.817 -1.504 1.00 93.12 79 GLN A C 1
ATOM 615 O O . GLN A 1 79 ? -1.750 -5.098 -0.998 1.00 93.12 79 GLN A O 1
ATOM 620 N N . ILE A 1 80 ? -0.045 -3.653 -1.281 1.00 93.50 80 ILE A N 1
ATOM 621 C CA . ILE A 1 80 ? -0.542 -2.614 -0.365 1.00 93.50 80 ILE A CA 1
ATOM 622 C C . ILE A 1 80 ? -1.906 -2.089 -0.831 1.00 93.50 80 ILE A C 1
ATOM 624 O O . ILE A 1 80 ? -2.800 -1.829 -0.029 1.00 93.50 80 ILE A O 1
ATOM 628 N N . SER A 1 81 ? -2.090 -1.955 -2.145 1.00 93.62 81 SER A N 1
ATOM 629 C CA . SER A 1 81 ? -3.329 -1.469 -2.753 1.00 93.62 81 SER A CA 1
ATOM 630 C C . SER A 1 81 ? -4.539 -2.383 -2.501 1.00 93.62 81 SER A C 1
ATOM 632 O O . SER A 1 81 ? -5.683 -1.915 -2.540 1.00 93.62 81 SER A O 1
ATOM 634 N N . GLU A 1 82 ? -4.290 -3.671 -2.240 1.00 90.88 82 GLU A N 1
ATOM 635 C CA . GLU A 1 82 ? -5.306 -4.693 -1.981 1.00 90.88 82 GLU A CA 1
ATOM 636 C C . GLU A 1 82 ? -5.664 -4.837 -0.501 1.00 90.88 82 GLU A C 1
ATOM 638 O O . GLU A 1 82 ? -6.619 -5.547 -0.186 1.00 90.88 82 GLU A O 1
ATOM 643 N N . TRP A 1 83 ? -4.951 -4.163 0.406 1.00 91.88 83 TRP A N 1
ATOM 644 C CA . TRP A 1 83 ? -5.246 -4.256 1.830 1.00 91.88 83 TRP A CA 1
ATOM 645 C C . TRP A 1 83 ? -6.616 -3.662 2.164 1.00 91.88 83 TRP A C 1
ATOM 647 O O . TRP A 1 83 ? -6.894 -2.479 1.934 1.00 91.88 83 TRP A O 1
ATOM 657 N N . GLY A 1 84 ? -7.473 -4.499 2.738 1.00 88.19 84 GLY A N 1
ATOM 658 C CA . GLY A 1 84 ? -8.690 -4.108 3.422 1.00 88.19 84 GLY A CA 1
ATOM 659 C C . GLY A 1 84 ? -8.448 -3.862 4.915 1.00 88.19 84 GLY A C 1
ATOM 660 O O . GLY A 1 84 ? -7.310 -3.846 5.384 1.00 88.19 84 GLY A O 1
ATOM 661 N N . PRO A 1 85 ? -9.517 -3.620 5.691 1.00 88.44 85 PRO A N 1
ATOM 662 C CA . PRO A 1 85 ? -9.405 -3.292 7.112 1.00 88.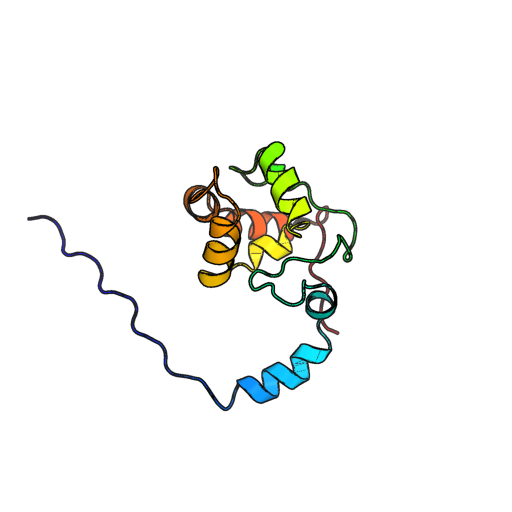44 85 PRO A CA 1
ATOM 663 C C . PRO A 1 85 ? -8.678 -4.361 7.938 1.00 88.44 85 PRO A C 1
ATOM 665 O O . PRO A 1 85 ? -7.866 -4.010 8.793 1.00 88.44 85 PRO A O 1
ATOM 668 N N . ASP A 1 86 ? -8.946 -5.640 7.664 1.00 87.81 86 ASP A N 1
ATOM 669 C CA . ASP A 1 86 ? -8.328 -6.771 8.359 1.00 87.81 86 ASP A CA 1
ATOM 670 C C . ASP A 1 86 ? -6.839 -6.898 7.999 1.00 87.81 86 ASP A C 1
ATOM 672 O O . ASP A 1 86 ? -5.996 -7.066 8.880 1.00 87.81 86 ASP A O 1
ATOM 676 N N . GLU A 1 87 ? -6.488 -6.730 6.719 1.00 89.50 87 GLU A N 1
ATOM 677 C CA . GLU A 1 87 ? -5.100 -6.754 6.250 1.00 89.50 87 GLU A CA 1
ATOM 678 C C . GLU A 1 87 ? -4.285 -5.595 6.817 1.00 89.50 87 GLU A C 1
ATOM 680 O O . GLU A 1 87 ? -3.167 -5.788 7.294 1.00 89.50 87 GLU A O 1
ATOM 685 N N . ILE A 1 88 ? -4.865 -4.391 6.814 1.00 90.06 88 ILE A N 1
ATOM 686 C CA . ILE A 1 88 ? -4.253 -3.210 7.419 1.00 90.06 88 ILE A CA 1
ATOM 687 C C . ILE A 1 88 ? -3.973 -3.482 8.891 1.00 90.06 88 ILE A C 1
ATOM 689 O O . ILE A 1 88 ? -2.855 -3.244 9.330 1.00 90.06 88 ILE A O 1
ATOM 693 N N . GLN A 1 89 ? -4.949 -3.997 9.644 1.00 90.00 89 GLN A N 1
ATOM 694 C CA . GLN A 1 89 ? -4.756 -4.309 11.058 1.00 90.00 89 GLN A CA 1
ATOM 695 C C . GLN A 1 89 ? -3.656 -5.358 11.260 1.00 90.00 89 GLN A C 1
ATOM 697 O O . GLN A 1 89 ? -2.799 -5.186 12.124 1.00 90.00 89 GLN A O 1
ATOM 702 N N . TRP A 1 90 ? -3.641 -6.408 10.439 1.00 89.06 90 TRP A N 1
ATOM 703 C CA . TRP A 1 90 ? -2.640 -7.469 10.502 1.00 89.06 90 TRP A CA 1
ATOM 704 C C . TRP A 1 90 ? -1.214 -6.961 10.265 1.00 89.06 90 TRP A C 1
ATOM 706 O O . TRP A 1 90 ? -0.293 -7.342 10.992 1.00 89.06 90 TRP A O 1
ATOM 716 N N . VAL A 1 91 ? -1.017 -6.098 9.263 1.00 89.69 91 VAL A N 1
ATOM 717 C CA . VAL A 1 91 ? 0.291 -5.487 8.987 1.00 89.69 91 VAL A CA 1
ATOM 718 C C . VAL A 1 91 ? 0.637 -4.475 10.070 1.00 89.69 91 VAL A C 1
ATOM 720 O O . VAL A 1 91 ? 1.736 -4.533 10.614 1.00 89.69 91 VAL A O 1
ATOM 723 N N . ASP A 1 92 ? -0.301 -3.604 10.446 1.00 89.06 92 ASP A N 1
ATOM 724 C CA . ASP A 1 92 ? -0.107 -2.606 11.501 1.00 89.06 92 ASP A CA 1
ATOM 725 C C . ASP A 1 92 ? 0.313 -3.263 12.820 1.00 89.06 92 ASP A C 1
ATOM 727 O O . ASP A 1 92 ? 1.174 -2.752 13.534 1.00 89.06 92 ASP A O 1
ATOM 731 N N . ASP A 1 93 ? -0.210 -4.455 13.118 1.00 89.75 93 ASP A N 1
ATOM 732 C CA . ASP A 1 93 ? 0.164 -5.183 14.319 1.00 89.75 93 ASP A CA 1
ATOM 733 C C . ASP A 1 93 ? 1.616 -5.669 14.330 1.00 89.75 93 ASP A C 1
ATOM 735 O O . ASP A 1 93 ? 2.212 -5.735 15.410 1.00 89.75 93 ASP A O 1
ATOM 739 N N . LYS A 1 94 ? 2.199 -5.918 13.152 1.00 86.81 94 LYS A N 1
ATOM 740 C CA . LYS A 1 94 ? 3.623 -6.246 12.965 1.00 86.81 94 LYS A CA 1
ATOM 741 C C . LYS A 1 94 ? 4.514 -5.003 12.994 1.00 86.81 94 LYS A C 1
ATOM 743 O O . LYS A 1 94 ? 5.701 -5.103 13.292 1.00 86.81 94 LYS A O 1
ATOM 748 N N . LEU A 1 95 ? 3.952 -3.825 12.732 1.00 86.69 95 LEU A N 1
ATOM 749 C CA . LEU A 1 95 ? 4.649 -2.542 12.745 1.00 86.69 95 LEU A CA 1
ATOM 750 C C . LEU A 1 95 ? 4.773 -1.975 14.171 1.00 86.69 95 LEU A C 1
ATOM 752 O O . LEU A 1 95 ? 4.349 -0.853 14.425 1.00 86.69 95 LEU A O 1
ATOM 756 N N . GLU A 1 96 ? 5.366 -2.715 15.117 1.00 81.69 96 GLU A N 1
ATOM 757 C CA . GLU A 1 96 ? 5.367 -2.397 16.564 1.00 81.69 96 GLU A CA 1
ATOM 758 C C . GLU A 1 96 ? 5.606 -0.913 16.911 1.00 81.69 96 GLU A C 1
ATOM 760 O O . GLU A 1 96 ? 4.865 -0.328 17.701 1.00 81.69 96 GLU A O 1
ATOM 765 N N . HIS A 1 97 ? 6.615 -0.288 16.298 1.00 83.19 97 HIS A N 1
ATOM 766 C CA . HIS A 1 97 ? 7.006 1.107 16.549 1.00 83.19 97 HIS A CA 1
ATOM 767 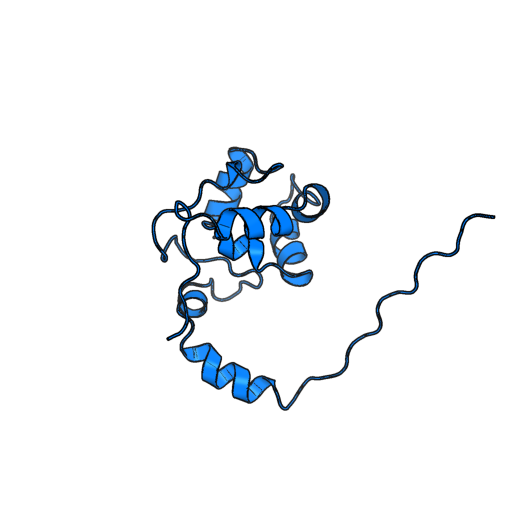C C . HIS A 1 97 ? 6.358 2.112 15.578 1.00 83.19 97 HIS A C 1
ATOM 769 O O . HIS A 1 97 ? 6.487 3.328 15.742 1.00 83.19 97 HIS A O 1
ATOM 775 N N . PHE A 1 98 ? 5.672 1.611 14.552 1.00 81.12 98 PHE A N 1
ATOM 776 C CA . PHE A 1 98 ? 5.150 2.364 13.412 1.00 81.12 98 PHE A CA 1
ATOM 777 C C . PHE A 1 98 ? 3.630 2.221 13.244 1.00 81.12 98 PHE A C 1
ATOM 779 O O . PHE A 1 98 ? 3.100 2.621 12.207 1.00 81.12 98 PHE A O 1
ATOM 786 N N . LYS A 1 99 ? 2.935 1.719 14.274 1.00 84.19 99 LYS A N 1
ATOM 787 C CA . LYS A 1 99 ? 1.482 1.508 14.277 1.00 84.19 99 LYS A CA 1
ATOM 788 C C . LYS A 1 99 ? 0.685 2.767 13.929 1.00 84.19 99 LYS A C 1
ATOM 790 O O . LYS A 1 99 ? 1.057 3.892 14.278 1.00 84.19 99 LYS A O 1
ATOM 795 N N . GLY A 1 100 ? -0.441 2.566 13.258 1.00 86.00 100 GLY A N 1
ATOM 796 C CA . GLY A 1 100 ? -1.390 3.570 12.795 1.00 86.00 100 GLY A CA 1
ATOM 797 C C . GLY A 1 100 ? -0.978 4.317 11.524 1.00 86.00 100 GLY A C 1
ATOM 798 O O . GLY A 1 100 ? -1.770 5.116 11.022 1.00 86.00 100 GLY A O 1
ATOM 799 N N . ARG A 1 101 ? 0.228 4.096 10.982 1.00 88.94 101 ARG A N 1
ATOM 800 C CA . ARG A 1 101 ? 0.725 4.864 9.823 1.00 88.94 101 ARG A CA 1
ATOM 801 C C . ARG A 1 101 ? 0.042 4.496 8.517 1.00 88.94 101 ARG A C 1
ATOM 803 O O . ARG A 1 101 ? -0.231 5.396 7.731 1.00 88.94 101 ARG A O 1
ATOM 810 N N . ILE A 1 102 ? -0.317 3.223 8.344 1.00 89.62 102 ILE A N 1
ATOM 811 C CA . ILE A 1 102 ? -0.981 2.725 7.132 1.00 89.62 102 ILE A CA 1
ATOM 812 C C . ILE A 1 102 ? -2.261 3.525 6.840 1.00 89.62 102 ILE A C 1
ATOM 814 O O . ILE A 1 102 ? -2.478 3.964 5.712 1.00 89.62 102 ILE A O 1
ATOM 818 N N . LEU A 1 103 ? -3.083 3.765 7.871 1.00 90.06 103 LEU A N 1
ATOM 819 C CA . LEU A 1 103 ? -4.320 4.547 7.757 1.00 90.06 103 LEU A CA 1
ATOM 820 C C . LEU A 1 103 ? -4.072 6.055 7.783 1.00 90.06 103 LEU A C 1
ATOM 822 O O . LEU A 1 103 ? -4.688 6.793 7.019 1.00 90.06 103 LEU A O 1
ATOM 826 N N . ARG A 1 104 ? -3.199 6.528 8.680 1.00 89.88 104 ARG A N 1
ATOM 827 C CA . ARG A 1 104 ? -2.947 7.964 8.872 1.00 89.88 104 ARG A CA 1
ATOM 828 C C . ARG A 1 104 ? -2.382 8.619 7.616 1.00 89.88 104 ARG A C 1
ATOM 830 O O . ARG A 1 104 ? -2.761 9.744 7.304 1.00 89.88 104 ARG A O 1
ATOM 837 N N . ASP A 1 105 ? -1.478 7.918 6.941 1.00 91.25 105 ASP A N 1
ATOM 838 C CA . ASP A 1 105 ? -0.799 8.408 5.750 1.00 91.25 105 ASP A CA 1
ATOM 839 C C . ASP A 1 105 ? -1.444 7.853 4.460 1.00 91.25 105 ASP A C 1
ATOM 841 O O . ASP A 1 105 ? -0.901 8.049 3.387 1.00 91.25 105 ASP A O 1
ATOM 845 N N . ASP A 1 106 ? -2.603 7.185 4.527 1.00 92.81 106 ASP A N 1
ATOM 846 C CA . ASP A 1 106 ? -3.341 6.651 3.364 1.00 92.81 106 ASP A CA 1
ATOM 847 C C . ASP A 1 106 ? -2.481 5.802 2.405 1.00 92.81 106 ASP A C 1
ATOM 849 O O . ASP A 1 106 ? -2.457 6.005 1.188 1.00 92.81 106 ASP A O 1
ATOM 853 N N . TRP A 1 107 ? -1.735 4.834 2.945 1.00 95.12 107 TRP A N 1
ATOM 854 C CA . TRP A 1 107 ? -0.828 4.020 2.128 1.00 95.12 107 TRP A CA 1
ATOM 855 C C . TRP A 1 107 ? -1.570 3.246 1.043 1.00 95.12 107 TRP A C 1
ATOM 857 O O . TRP A 1 107 ? -1.101 3.179 -0.087 1.00 95.12 107 TRP A O 1
ATOM 867 N N . VAL A 1 108 ? -2.748 2.702 1.362 1.00 93.75 108 VAL A N 1
ATOM 868 C CA . VAL A 1 108 ? -3.572 1.944 0.410 1.00 93.75 108 VAL A CA 1
ATOM 869 C C . VAL A 1 108 ? -4.024 2.830 -0.751 1.00 93.75 108 VAL A C 1
ATOM 871 O O . VAL A 1 108 ? -3.946 2.414 -1.907 1.00 93.75 108 VAL A O 1
ATOM 874 N N . GLY A 1 109 ? -4.474 4.059 -0.475 1.00 93.50 109 GLY A N 1
ATOM 875 C CA . GLY A 1 109 ? -4.866 5.015 -1.511 1.00 93.50 109 GLY A CA 1
ATOM 876 C C . GLY A 1 109 ? -3.695 5.407 -2.412 1.00 93.50 109 GLY A C 1
ATOM 877 O O . GLY A 1 109 ? -3.818 5.372 -3.637 1.00 93.50 109 GLY A O 1
ATOM 878 N N . GLN A 1 110 ? -2.533 5.693 -1.824 1.00 95.38 110 GLN A N 1
ATOM 879 C CA . GLN A 1 110 ? -1.317 6.012 -2.573 1.00 95.38 110 GLN A CA 1
ATOM 880 C C . GLN A 1 110 ? -0.818 4.830 -3.411 1.00 95.38 110 GLN A C 1
ATOM 882 O O . GLN A 1 110 ? -0.515 4.988 -4.594 1.00 95.38 110 GLN A O 1
ATOM 887 N N . ALA A 1 111 ? -0.790 3.632 -2.831 1.00 95.31 111 ALA A N 1
ATOM 888 C CA . ALA A 1 111 ? -0.339 2.424 -3.501 1.00 95.31 111 ALA A CA 1
ATOM 889 C C . ALA A 1 111 ? -1.236 2.053 -4.687 1.00 95.31 111 ALA A C 1
ATOM 891 O O . ALA A 1 111 ? -0.727 1.621 -5.715 1.00 95.31 111 ALA A O 1
ATOM 892 N N . LYS A 1 112 ? -2.551 2.309 -4.612 1.00 93.81 112 LYS A N 1
ATOM 893 C CA . LYS A 1 112 ? -3.456 2.176 -5.770 1.00 93.81 112 LYS A CA 1
ATOM 894 C C . LYS A 1 112 ? -3.045 3.065 -6.937 1.00 93.81 112 LYS A C 1
ATOM 896 O O . LYS A 1 112 ? -3.156 2.643 -8.080 1.00 93.81 112 LYS A O 1
ATOM 901 N N . VAL A 1 113 ? -2.595 4.288 -6.665 1.00 94.56 113 VAL A N 1
ATOM 902 C CA . VAL A 1 113 ? -2.137 5.212 -7.712 1.00 94.56 113 VAL A CA 1
ATOM 903 C C . VAL A 1 113 ? -0.795 4.755 -8.280 1.00 94.56 113 VAL A C 1
ATOM 905 O O . VAL A 1 113 ? -0.620 4.752 -9.495 1.00 94.56 113 VAL A O 1
ATOM 908 N N . LEU A 1 114 ? 0.135 4.337 -7.418 1.00 92.50 114 LEU A N 1
ATOM 909 C CA . LEU A 1 114 ? 1.472 3.895 -7.820 1.00 92.50 114 LEU A CA 1
ATOM 910 C C . LEU A 1 114 ? 1.447 2.565 -8.587 1.00 92.50 114 LEU A C 1
ATOM 912 O O . LEU A 1 114 ? 2.173 2.420 -9.565 1.00 92.50 114 LEU A O 1
ATOM 916 N N . ALA A 1 115 ? 0.570 1.631 -8.216 1.00 91.50 115 ALA A N 1
ATOM 917 C CA . ALA A 1 115 ? 0.394 0.345 -8.897 1.00 91.50 115 ALA A CA 1
ATOM 918 C C . ALA A 1 115 ? -0.196 0.467 -10.317 1.00 91.50 115 ALA A C 1
ATOM 920 O O . ALA A 1 115 ? -0.231 -0.514 -11.053 1.00 91.50 115 ALA A O 1
ATOM 921 N N . LEU A 1 116 ? -0.698 1.647 -10.703 1.00 90.31 116 LEU A N 1
ATOM 922 C CA . LEU A 1 116 ? -1.177 1.925 -12.063 1.00 90.31 116 LEU A CA 1
ATOM 923 C C . LEU A 1 116 ? -0.082 2.494 -12.975 1.00 90.31 116 LEU A C 1
ATOM 925 O O . LEU A 1 116 ? -0.333 2.719 -14.162 1.00 90.31 116 LEU A O 1
ATOM 929 N N . LEU A 1 117 ? 1.098 2.790 -12.429 1.00 89.88 117 LEU A N 1
ATOM 930 C CA . LEU A 1 117 ? 2.192 3.365 -13.194 1.00 89.88 117 LEU A CA 1
ATOM 931 C C . LEU A 1 117 ? 2.877 2.285 -14.047 1.00 89.88 117 LEU A C 1
ATOM 933 O O . LEU A 1 117 ? 3.022 1.147 -13.619 1.00 89.88 117 LEU A O 1
ATOM 937 N N . PRO A 1 118 ? 3.302 2.609 -15.277 1.00 86.12 118 PRO A N 1
ATOM 938 C CA . PRO A 1 118 ? 3.902 1.624 -16.173 1.00 86.12 118 PRO A CA 1
ATOM 939 C C . PRO A 1 118 ? 5.288 1.152 -15.716 1.00 86.12 118 PRO A C 1
ATOM 941 O O . PRO A 1 118 ? 5.740 0.102 -16.165 1.00 86.12 118 PRO A O 1
ATOM 944 N N . GLU A 1 119 ? 5.974 1.928 -14.875 1.00 86.50 119 GLU A N 1
ATOM 945 C CA . GLU A 1 119 ? 7.285 1.575 -14.329 1.00 86.50 119 GLU A CA 1
ATOM 946 C C . GLU A 1 119 ? 7.238 0.710 -13.061 1.00 86.50 119 GLU A C 1
ATOM 948 O O . GLU A 1 119 ? 8.297 0.363 -12.549 1.00 86.50 119 GLU A O 1
ATOM 953 N N . THR A 1 120 ? 6.051 0.397 -12.537 1.00 90.88 120 THR A N 1
ATOM 954 C CA . THR A 1 120 ? 5.886 -0.381 -11.302 1.00 90.88 120 THR A CA 1
ATOM 955 C C . THR A 1 120 ? 5.479 -1.820 -11.592 1.00 90.88 120 THR A C 1
ATOM 957 O O . THR A 1 120 ? 5.030 -2.165 -12.695 1.00 90.88 120 THR A O 1
ATOM 960 N N . ALA A 1 121 ? 5.673 -2.698 -10.609 1.00 87.88 121 ALA A N 1
ATOM 961 C CA . ALA A 1 121 ? 5.292 -4.092 -10.739 1.00 87.88 121 ALA A CA 1
ATOM 962 C C . ALA A 1 121 ? 3.777 -4.214 -10.943 1.00 87.88 121 ALA A C 1
ATOM 964 O O . ALA A 1 121 ? 2.966 -3.594 -10.254 1.00 87.88 121 ALA A O 1
ATOM 965 N N . ASN A 1 122 ? 3.377 -5.066 -11.885 1.00 86.25 122 ASN A N 1
ATOM 966 C CA . ASN A 1 122 ? 1.967 -5.317 -12.151 1.00 86.25 122 ASN A CA 1
ATOM 967 C C . ASN A 1 122 ? 1.483 -6.523 -11.352 1.00 86.25 122 ASN A C 1
ATOM 969 O O . ASN A 1 122 ? 2.130 -7.572 -11.348 1.00 86.25 122 ASN A O 1
ATOM 973 N N . ARG A 1 123 ? 0.285 -6.415 -10.761 1.00 85.31 123 ARG A N 1
ATOM 974 C CA . ARG A 1 123 ? -0.383 -7.566 -10.147 1.00 85.31 123 ARG A CA 1
ATOM 975 C C . ARG A 1 123 ? -0.557 -8.666 -11.204 1.00 85.31 123 ARG A C 1
ATOM 977 O O . ARG A 1 123 ? -1.227 -8.412 -12.217 1.00 85.31 123 ARG A O 1
ATOM 984 N N . PRO A 1 124 ? -0.031 -9.883 -10.979 1.00 81.88 124 PRO A N 1
ATOM 985 C CA . PRO A 1 124 ? -0.186 -10.971 -11.931 1.00 81.88 124 PRO A CA 1
ATOM 986 C C . PRO A 1 124 ? -1.680 -11.265 -12.114 1.00 81.88 124 PRO A C 1
ATOM 988 O O . PRO A 1 124 ? -2.432 -11.464 -11.156 1.00 81.88 124 PRO A O 1
ATOM 991 N N . GLN A 1 125 ? -2.135 -11.223 -13.363 1.00 71.44 125 GLN A N 1
ATOM 992 C CA . GLN A 1 125 ? -3.521 -11.531 -13.693 1.00 71.44 125 GLN A CA 1
ATOM 993 C C . GLN A 1 125 ? -3.703 -13.049 -13.638 1.00 71.44 125 GLN A C 1
ATOM 995 O O . GLN A 1 125 ? -2.903 -13.794 -14.206 1.00 71.44 125 GLN A O 1
ATOM 1000 N N . SER A 1 126 ? -4.749 -13.514 -12.957 1.00 55.88 126 SER A N 1
ATOM 1001 C CA . SER A 1 126 ? -5.197 -14.899 -13.105 1.00 55.88 126 SER A CA 1
ATOM 1002 C C . SER A 1 126 ? -5.761 -15.043 -14.521 1.00 55.88 126 SER A C 1
ATOM 1004 O O . SER A 1 126 ? -6.687 -14.313 -14.878 1.00 55.88 126 SER A O 1
ATOM 1006 N N . GLY A 1 127 ? -5.126 -15.888 -15.337 1.00 45.19 127 GLY A N 1
ATOM 1007 C CA . GLY A 1 127 ? -5.542 -16.164 -16.717 1.00 45.19 127 GLY A CA 1
ATOM 1008 C C . GLY A 1 127 ? -6.858 -16.920 -16.819 1.00 45.19 127 GLY A C 1
ATOM 1009 O O . GLY A 1 127 ? -7.242 -17.585 -15.830 1.00 45.19 127 GLY A O 1
#

Secondary structure (DSSP, 8-state):
-PPPPPPPPPPP---SSHHHHHHHHHTT-HHHHHB-TT-SS--BSS--SSSPP-GGGSTT--HHHHHHHHHHT---HHHHHT--HHHHHHHHHH-TTTTTHHHHTTHHHHHHHHTTSTTSPPPPPP-

Radius of gyration: 16.54 Å; chains: 1; bounding box: 38×44×38 Å

Foldseek 3Di:
DDDDDDDDDDDDDDDPDVVVVCVVLVVQQVLNVQADPPADQSAGPAPPQDQFDPLPQQPLQDPVNQVLCRVRRHRFLVSLLPDDPVNLVRVLVSVVVSHPSCVVSVSNVSSVVVQPDPPGGHRDDRD

Organism: NCBI:txid1280948

pLDDT: mean 79.05, std 17.11, range [42.06, 95.38]

Sequence (127 aa):
PPPPPPPPPAPQPETTTTVHKIEIIRGQDPVRQAMRPDDQANLLVEAAFGEEDDLERVNGIGPMLAELLNEIGVYYFWQISEWGPDEIQWVDDKLEHFKGRILRDDWVGQAKVLALLPETANRPQSG

=== Feature glossary ===
A reading guide for the features in this record.

Start from the sequence.

  · Sequence gives the chain of amino acids in standard one-letter code (A=alanine, C=cysteine, …, Y=tyrosine), read N→C. It is the only feature that is directly encoded by the gene; all structural features are derived from the folded form of this sequence.

Fold it, and you get atomic coordinates and the backbone conformation that goes with them.

  · The mmCIF table is the protein's shape written out atom by atom. For each backbone N, Cα, C, and carbonyl O, it records an (x, y, z) coordinate triple in Å plus the residue type, chain letter, and residue number.

  · Backbone dihedral angles. Every residue except chain termini has a φ (preceding-C → N → Cα → C) and a ψ (N → Cα → C → next-N). They are reported in degrees following the IUPAC sign convention. Secondary structure is essentially a statement about which (φ, ψ) basin each residue occupies.

  · DSSP 8-state secondary structure assigns each residue one of H (α-helix), G (3₁₀-helix), I (π-helix), E (extended β-strand), B (isolated β-bridge), T (hydrogen-bonded turn), S (bend), or '-' (coil). The assignment is computed from backbone hydrogen-bond geometry via the Kabsch–Sander algorithm.

  · P-SEA three-state annotation labels each residue as helix, strand, or coil based purely on the geometry of the Cα trace. It serves as a fallback when the full backbone (and thus DSSP) is unavailable.

Summarize the fold with a handful of shape descriptors and a per-residue structural alphabet.

  · Radius of gyration (Rg) is the root-mean-square distance of Cα atoms from their centroid — a single number for overall size and compactness. A globular domain of N residues has Rg ≈ 2.2·N^0.38 Å; an extended or disordered chain has a much larger Rg. The Cα contact count is the number of residue pairs whose Cα atoms are within 8 Å and are more than four positions apart in sequence — a standard proxy for tertiary packing density. The bounding box is the smallest axis-aligned box enclosing all Cα atoms.

  · Foldseek's 3Di representation compresses backbone geometry into a per-residue letter drawn from a learned twenty-state alphabet. It captures the tertiary interaction pattern around each residue — which residues are packed against it in space, regardless of where they are in sequence.

  · Accessible surface area quantifies burial. A residue with SASA near zero is packed into the hydrophobic core; one with SASA >100 Å² sits on the surface. Computed here via the Shrake–Rupley numerical algorithm with a 1.4 Å probe.

Ask how reliable the model is.

  · For AlphaFold models, the B-factor field carries pLDDT — the model's own estimate of local accuracy on a 0–100 scale. Regions with pLDDT<50 should be treated as essentially unmodeled; they often correspond to intrinsically disordered segments.

  · For experimental (PDB) structures, the B-factor (temperature factor) quantifies the positional spread of each atom in the crystal — a combination of thermal vibration and static disorder — in units of Å². High B-factors mark flexible loops or poorly resolved regions; low B-factors mark the rigid, well-ordered core.

  · PAE(i, j) answers: if I align the predicted and true structures on residue i, how far off (in Å) do I expect residue j to be? A block-diagonal PAE matrix with low values on the blocks and high values off-diagonal is the signature of a multi-domain protein with confidently predicted domains but uncertain inter-domain orientation.

Place it in context: what it resembles, what it is annotated as, and how it looks.

  · Structural nearest neighbors (via Foldseek easy-search vs the PDB). Reported per hit: target PDB id, E-value, and alignment TM-score. A TM-score above ~0.5 is the conventional threshold for 'same fold'.

  · Functional annotations link the protein to curated databases. InterPro entries identify conserved domains and families by matching the sequence against member-database signatures (Pfam, PROSITE, CDD, …). Gene Ontology (GO) terms describe molecular function, biological process, and cellular component in a controlled vocabulary. CATH places the structure in a hierarchical fold classification (Class/Architecture/Topology/Homologous-superfamily). The organism is the source species.

  · Plot images: a contact map (which residues are close in 3D, as an N×N binary image), a Ramachandran scatter (backbone torsion angles, revealing secondary-structure composition at a glance), and — for AlphaFold structures — a PAE heatmap (pairwise prediction confidence).

  · Structure images are PyMOL renders from six orthogonal camera directions. Cartoon representation draws helices as coils and strands as arrows; sticks shows the backbone as bonds; surface shows the solvent-excluded envelope. Rainbow coloring maps sequence position to hue (blue→red, N→C); chain coloring assigns a distinct color per polypeptide.